Protein AF-A0A496VUJ6-F1 (afdb_monomer)

Secondary structure (DSSP, 8-state):
------B----SSEEEEEEEEEE--TT-TTEEEEEEEEEEEETTTTEEEEEEEEEEEE-SS---HHHHHSHIIIIIIHHHHHHHHHHHHHHHHHHTTSPPP-PPP--HHHHHHHHTT-

Mean predicted aligned error: 7.29 Å

Structure 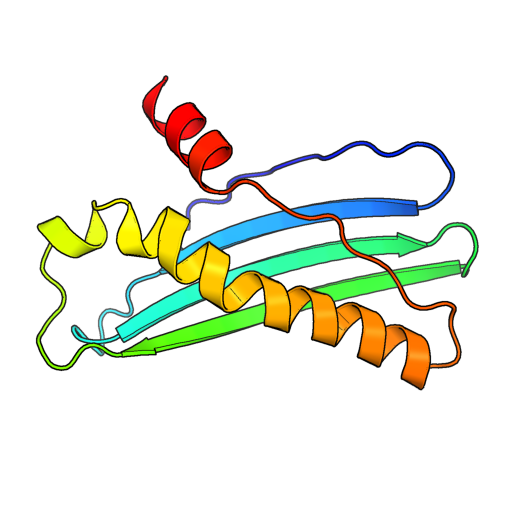(mmCIF, N/CA/C/O backbone):
data_AF-A0A496VUJ6-F1
#
_entry.id   AF-A0A496VUJ6-F1
#
loop_
_atom_site.group_PDB
_atom_site.id
_atom_site.type_symbol
_atom_site.label_atom_id
_atom_site.label_alt_id
_atom_site.label_comp_id
_atom_site.label_asym_id
_atom_site.label_entity_id
_atom_site.label_seq_id
_atom_site.pdbx_PDB_ins_code
_atom_site.Cartn_x
_atom_site.Cartn_y
_atom_site.Cartn_z
_atom_site.occupancy
_atom_site.B_iso_or_equiv
_atom_site.auth_seq_id
_atom_site.auth_comp_id
_atom_site.auth_asym_id
_atom_site.auth_atom_id
_atom_site.pdbx_PDB_model_num
ATOM 1 N N . MET A 1 1 ? -10.231 13.568 0.733 1.00 33.22 1 MET A N 1
ATOM 2 C CA . MET A 1 1 ? -9.170 12.856 -0.009 1.00 33.22 1 MET A CA 1
ATOM 3 C C . MET A 1 1 ? -7.856 13.514 0.375 1.00 33.22 1 MET A C 1
ATOM 5 O O . MET A 1 1 ? -7.569 14.583 -0.139 1.00 33.22 1 MET A O 1
ATOM 9 N N . ASN A 1 2 ? -7.136 12.965 1.357 1.00 26.06 2 ASN A N 1
ATOM 10 C CA . ASN A 1 2 ? -5.845 13.519 1.773 1.00 26.06 2 ASN A CA 1
ATOM 11 C C . ASN A 1 2 ? -4.760 12.842 0.939 1.00 26.06 2 ASN A C 1
ATOM 13 O O . ASN A 1 2 ? -4.574 11.633 1.031 1.00 26.06 2 ASN A O 1
ATOM 17 N N . ILE A 1 3 ? -4.098 13.617 0.086 1.00 33.53 3 ILE A N 1
ATOM 18 C CA . ILE A 1 3 ? -2.978 13.152 -0.728 1.00 33.53 3 ILE A CA 1
ATOM 19 C C . ILE A 1 3 ? -1.712 13.529 0.036 1.00 33.53 3 ILE A C 1
ATOM 21 O O . ILE A 1 3 ? -1.470 14.707 0.287 1.00 33.53 3 ILE A O 1
ATOM 25 N N . ILE A 1 4 ? -0.939 12.531 0.455 1.00 34.59 4 ILE A N 1
ATOM 26 C CA . ILE A 1 4 ? 0.380 12.736 1.055 1.00 34.59 4 ILE A CA 1
ATOM 27 C C . ILE A 1 4 ? 1.395 12.371 -0.018 1.00 34.59 4 ILE A C 1
ATOM 29 O O . ILE A 1 4 ? 1.495 11.207 -0.403 1.00 34.59 4 ILE A O 1
ATOM 33 N N . ASN A 1 5 ? 2.101 13.382 -0.518 1.00 28.61 5 ASN A N 1
ATOM 34 C CA . ASN A 1 5 ? 3.161 13.218 -1.504 1.00 28.61 5 ASN A CA 1
ATOM 35 C C . ASN A 1 5 ? 4.450 12.827 -0.776 1.00 28.61 5 ASN A C 1
ATOM 37 O O . ASN A 1 5 ? 4.909 13.562 0.098 1.00 28.61 5 ASN A O 1
ATOM 41 N N . LEU A 1 6 ? 5.019 11.673 -1.123 1.00 31.12 6 LEU A N 1
ATOM 42 C CA . LEU A 1 6 ? 6.333 11.248 -0.654 1.00 31.12 6 LEU A CA 1
ATOM 43 C C . LEU A 1 6 ? 7.253 11.103 -1.874 1.00 31.12 6 LEU A C 1
ATOM 45 O O . LEU A 1 6 ? 7.027 10.247 -2.727 1.00 31.12 6 LEU A O 1
ATOM 49 N N . THR A 1 7 ? 8.284 11.942 -1.949 1.00 32.78 7 THR A N 1
ATOM 50 C CA . THR A 1 7 ? 9.333 11.871 -2.976 1.00 32.78 7 THR A CA 1
ATOM 51 C C . THR A 1 7 ? 10.537 11.146 -2.382 1.00 32.78 7 THR A C 1
A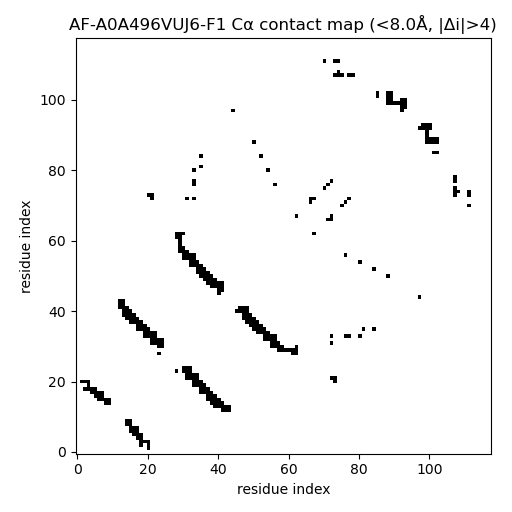TOM 53 O O . THR A 1 7 ? 11.057 11.558 -1.345 1.00 32.78 7 THR A O 1
ATOM 56 N N . LEU A 1 8 ? 10.967 10.048 -3.005 1.00 35.22 8 LEU A N 1
ATOM 57 C CA . LEU A 1 8 ? 12.167 9.304 -2.622 1.00 35.22 8 LEU A CA 1
ATOM 58 C C . LEU A 1 8 ? 13.155 9.369 -3.787 1.00 35.22 8 LEU A C 1
ATOM 60 O O . LEU A 1 8 ? 12.924 8.765 -4.828 1.00 35.22 8 LEU A O 1
ATOM 64 N N . GLU A 1 9 ? 14.254 10.100 -3.615 1.00 30.02 9 GLU A N 1
ATOM 65 C CA . GLU A 1 9 ? 15.277 10.217 -4.654 1.00 30.02 9 GLU A CA 1
ATOM 66 C C . GLU A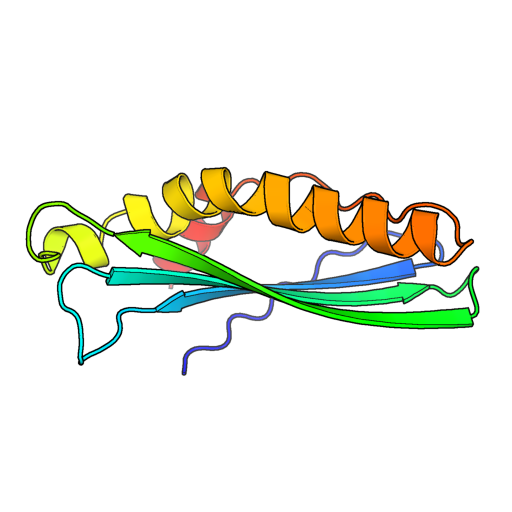 1 9 ? 16.204 8.996 -4.670 1.00 30.02 9 GLU A C 1
ATOM 68 O O . GLU A 1 9 ? 16.787 8.610 -3.651 1.00 30.02 9 GLU A O 1
ATOM 73 N N . LYS A 1 10 ? 16.399 8.424 -5.861 1.00 36.12 10 LYS A N 1
ATOM 74 C CA . LYS A 1 10 ? 17.507 7.515 -6.155 1.00 36.12 10 LYS A CA 1
ATOM 75 C C . LYS A 1 10 ? 18.143 7.922 -7.485 1.00 36.12 10 LYS A C 1
ATOM 77 O O . LYS A 1 10 ? 17.554 7.733 -8.538 1.00 36.12 10 LYS A O 1
ATOM 82 N N . HIS A 1 11 ? 19.381 8.412 -7.450 1.00 32.72 11 HIS A N 1
ATOM 83 C CA . HIS A 1 11 ? 20.221 8.508 -8.650 1.00 32.72 11 HIS A CA 1
ATOM 84 C C . HIS A 1 11 ? 20.868 7.129 -8.923 1.00 32.72 11 HIS A C 1
ATOM 86 O O . HIS A 1 11 ? 21.322 6.478 -7.984 1.00 32.72 11 HIS A O 1
ATOM 92 N N . ALA A 1 12 ? 20.945 6.585 -10.142 1.00 38.19 12 ALA A N 1
ATOM 93 C CA . ALA A 1 12 ? 20.773 7.165 -11.469 1.00 38.19 12 ALA A CA 1
ATOM 94 C C . ALA A 1 12 ? 19.868 6.295 -12.370 1.00 38.19 12 ALA A C 1
ATOM 96 O O . ALA A 1 12 ? 20.017 5.074 -12.413 1.00 38.19 12 ALA A O 1
ATOM 97 N N . ASN A 1 13 ? 19.015 6.994 -13.126 1.00 49.81 13 ASN A N 1
ATOM 98 C CA . ASN A 1 13 ? 18.208 6.607 -14.289 1.00 49.81 13 ASN A CA 1
ATOM 99 C C . ASN A 1 13 ? 16.772 6.081 -14.158 1.00 49.81 13 ASN A C 1
ATOM 101 O O . ASN A 1 13 ? 16.140 6.011 -15.202 1.00 49.81 13 ASN A O 1
ATOM 105 N N . ASP A 1 14 ? 16.173 5.884 -12.985 1.00 58.16 14 ASP A N 1
ATOM 106 C CA . ASP A 1 14 ? 14.714 5.678 -12.915 1.00 58.16 14 ASP A CA 1
ATOM 107 C C . ASP A 1 14 ? 14.106 6.491 -11.753 1.00 58.16 14 ASP A C 1
ATOM 109 O O . ASP A 1 14 ? 14.567 6.369 -10.615 1.00 58.16 14 ASP A O 1
ATOM 113 N N . ASP A 1 15 ? 13.080 7.307 -12.029 1.00 75.31 15 ASP A N 1
ATOM 114 C CA . ASP A 1 15 ? 12.367 8.091 -11.008 1.00 75.31 15 ASP A CA 1
ATOM 115 C C . ASP A 1 15 ? 11.240 7.247 -10.398 1.00 75.31 15 ASP A C 1
ATOM 117 O O . ASP A 1 15 ? 10.461 6.611 -11.116 1.00 75.31 15 ASP A O 1
ATOM 121 N N . PHE A 1 16 ? 11.148 7.235 -9.065 1.00 82.19 16 PHE A N 1
ATOM 122 C CA . PHE A 1 16 ? 10.138 6.484 -8.323 1.00 82.19 16 PHE A CA 1
ATOM 123 C C . PHE A 1 16 ? 9.364 7.386 -7.368 1.00 82.19 16 PHE A C 1
ATOM 125 O O . PHE A 1 16 ? 9.905 7.919 -6.399 1.00 82.19 16 PHE A O 1
ATOM 132 N N . GLU A 1 17 ? 8.062 7.476 -7.599 1.00 86.12 17 GLU A N 1
ATOM 133 C CA . GLU A 1 17 ? 7.128 8.144 -6.705 1.00 86.12 17 GLU A CA 1
ATOM 134 C C . GLU A 1 17 ? 6.205 7.113 -6.069 1.00 86.12 17 GLU A C 1
ATOM 136 O O . GLU A 1 17 ? 5.690 6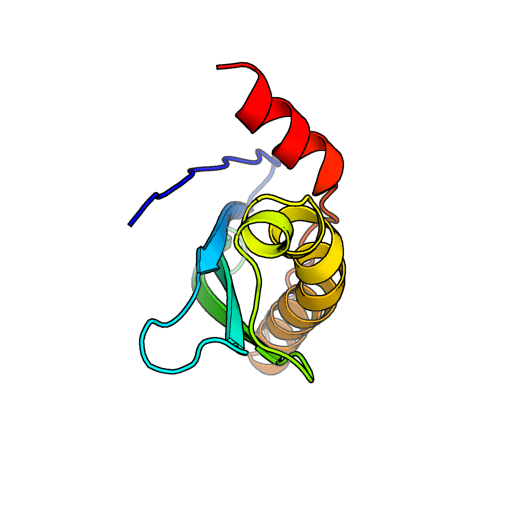.224 -6.751 1.00 86.12 17 GLU A O 1
ATOM 141 N N . LEU A 1 18 ? 5.966 7.248 -4.763 1.00 87.62 18 LEU A N 1
ATOM 142 C CA . LEU A 1 18 ? 5.022 6.413 -4.032 1.00 87.62 18 LEU A CA 1
ATOM 143 C C . LEU A 1 18 ? 4.157 7.261 -3.108 1.00 87.62 18 LEU A C 1
ATOM 145 O O . LEU A 1 18 ? 4.650 7.928 -2.203 1.00 87.62 18 LEU A O 1
ATOM 149 N N . ALA A 1 19 ? 2.849 7.124 -3.262 1.00 88.62 19 ALA A N 1
ATOM 150 C CA . ALA A 1 19 ? 1.870 7.565 -2.288 1.00 88.62 19 ALA A CA 1
ATOM 151 C C . ALA A 1 19 ? 1.175 6.353 -1.663 1.00 88.62 19 ALA A C 1
ATOM 153 O O . ALA A 1 19 ? 0.991 5.313 -2.302 1.00 88.62 19 ALA A O 1
ATOM 154 N N . PHE A 1 20 ? 0.748 6.495 -0.411 1.00 89.81 20 PHE A N 1
ATOM 155 C CA . PHE A 1 20 ? -0.122 5.514 0.222 1.00 89.81 20 PHE A CA 1
ATOM 156 C C . PHE A 1 20 ? -1.200 6.187 1.062 1.00 89.81 20 PHE A C 1
ATOM 158 O O . PHE A 1 20 ? -0.994 7.269 1.616 1.00 89.81 20 PHE A O 1
ATOM 165 N N . ASN A 1 21 ? -2.350 5.530 1.163 1.00 91.88 21 ASN A N 1
ATOM 166 C CA . ASN A 1 21 ? -3.490 6.021 1.916 1.00 91.88 21 ASN A CA 1
ATOM 167 C C . ASN A 1 21 ? -4.211 4.884 2.647 1.00 91.88 21 ASN A C 1
ATOM 169 O O . ASN A 1 21 ? -4.283 3.763 2.149 1.00 91.88 21 ASN A O 1
ATOM 173 N N . VAL A 1 22 ? -4.794 5.218 3.798 1.00 94.62 22 VAL A N 1
ATOM 174 C CA . VAL A 1 22 ? -5.753 4.376 4.519 1.00 94.62 22 VAL A CA 1
ATOM 175 C C . VAL A 1 22 ? -7.145 4.958 4.297 1.00 94.62 22 VAL A C 1
ATOM 177 O O . VAL A 1 22 ? -7.340 6.167 4.422 1.00 94.62 22 VAL A O 1
ATOM 180 N N . SER A 1 23 ? -8.123 4.125 3.960 1.00 95.19 23 SER A N 1
ATOM 181 C CA . SER A 1 23 ? -9.518 4.552 3.825 1.00 95.19 23 SER A CA 1
ATOM 182 C C . SER A 1 23 ? -10.473 3.607 4.540 1.00 95.19 23 SER A C 1
ATOM 184 O O . SER A 1 23 ? -10.210 2.413 4.659 1.00 95.19 23 SER A O 1
ATOM 186 N N . PHE A 1 24 ? -11.584 4.168 5.010 1.00 95.75 24 PHE A N 1
ATOM 187 C CA . PHE A 1 24 ? -12.636 3.471 5.743 1.00 95.75 24 PHE A CA 1
ATOM 188 C C . PHE A 1 24 ? -13.952 3.676 4.978 1.00 95.75 24 PHE A C 1
ATOM 190 O O . PHE A 1 24 ? -14.495 4.785 5.010 1.00 95.75 24 PHE A O 1
ATOM 197 N N . PRO A 1 25 ? -14.424 2.676 4.214 1.00 94.38 25 PRO A N 1
ATOM 198 C CA . PRO A 1 25 ? -15.677 2.769 3.470 1.00 94.38 25 PRO A CA 1
ATOM 199 C C . PRO A 1 25 ? -16.874 3.014 4.398 1.00 94.38 25 PRO A C 1
ATOM 201 O O . PRO A 1 25 ? -17.019 2.345 5.414 1.00 94.38 25 PRO A O 1
ATOM 204 N N . GLN A 1 26 ? -17.762 3.946 4.041 1.00 91.25 26 GLN A N 1
ATOM 205 C CA . GLN A 1 26 ? -18.946 4.249 4.864 1.00 91.25 26 GLN A CA 1
ATOM 206 C C . GLN A 1 26 ? -19.985 3.120 4.861 1.00 91.25 26 GLN A C 1
ATOM 208 O O . GLN A 1 26 ? -20.754 2.989 5.806 1.00 91.25 26 GLN A O 1
ATOM 213 N N . GLU A 1 27 ? -20.003 2.307 3.806 1.00 94.00 27 GLU A N 1
ATOM 214 C CA . GLU A 1 27 ? -20.973 1.223 3.618 1.00 94.00 27 GLU A CA 1
ATOM 215 C C . GLU A 1 27 ? -20.613 -0.054 4.397 1.00 94.00 27 GLU A C 1
ATOM 217 O O . GLU A 1 27 ? -21.444 -0.952 4.513 1.00 94.00 27 GLU A O 1
ATOM 222 N N . ASN A 1 28 ? -19.387 -0.158 4.925 1.00 94.69 28 ASN A N 1
ATOM 223 C CA . ASN A 1 28 ? -18.924 -1.328 5.665 1.00 94.69 28 ASN A CA 1
ATOM 224 C C . ASN A 1 28 ? -18.002 -0.905 6.814 1.00 94.69 28 ASN A C 1
ATOM 226 O O . ASN A 1 28 ? -16.822 -0.620 6.616 1.00 94.69 28 ASN A O 1
ATOM 230 N N . ASP A 1 29 ? -18.551 -0.913 8.026 1.00 96.50 29 ASP A N 1
ATOM 231 C CA . ASP A 1 29 ? -17.863 -0.506 9.250 1.00 96.50 29 ASP A CA 1
ATOM 232 C C . ASP A 1 29 ? -16.797 -1.500 9.728 1.00 96.50 29 ASP A C 1
ATOM 234 O O . ASP A 1 29 ? -16.042 -1.165 10.635 1.00 96.50 29 ASP A O 1
ATOM 238 N N . ARG A 1 30 ? -16.692 -2.687 9.119 1.00 97.50 30 ARG A N 1
ATOM 239 C CA . ARG A 1 30 ? -15.663 -3.701 9.407 1.00 97.50 30 ARG A CA 1
ATOM 240 C C . ARG A 1 30 ? -14.502 -3.682 8.419 1.00 97.50 30 ARG A C 1
ATOM 242 O O . ARG A 1 30 ? -13.525 -4.399 8.621 1.00 97.50 30 ARG A O 1
ATOM 249 N N . LEU A 1 31 ? -14.601 -2.886 7.356 1.00 97.56 31 LEU A N 1
ATOM 250 C CA . LEU A 1 31 ? -13.634 -2.848 6.267 1.00 97.56 31 LEU A CA 1
ATOM 251 C C . LEU A 1 31 ? -12.744 -1.610 6.366 1.00 97.56 31 LEU A C 1
ATOM 253 O O . LEU A 1 31 ? -13.208 -0.490 6.576 1.00 97.56 31 LEU A O 1
ATOM 257 N N . PHE A 1 32 ? -11.454 -1.796 6.124 1.00 97.31 32 PHE A N 1
ATOM 258 C CA . PHE A 1 32 ? -10.558 -0.705 5.774 1.00 97.31 32 PHE A CA 1
ATOM 259 C C . PHE A 1 32 ? -9.652 -1.115 4.617 1.00 97.31 32 PHE A C 1
ATOM 261 O O . PHE A 1 32 ? -9.405 -2.297 4.374 1.00 97.31 32 PHE A O 1
ATOM 268 N N . ILE A 1 33 ? -9.197 -0.122 3.860 1.00 97.69 33 ILE A N 1
ATOM 269 C CA . ILE A 1 33 ? -8.459 -0.332 2.617 1.00 97.69 33 ILE A CA 1
ATOM 270 C C . ILE A 1 33 ? -7.148 0.436 2.687 1.00 97.69 33 ILE A C 1
ATOM 272 O O . ILE A 1 33 ? -7.139 1.640 2.960 1.00 97.69 33 ILE A O 1
ATOM 276 N N . ILE A 1 34 ? -6.054 -0.263 2.394 1.00 96.62 34 ILE A N 1
ATOM 277 C CA . ILE A 1 34 ? -4.742 0.335 2.159 1.00 96.62 34 ILE A CA 1
ATOM 278 C C . ILE A 1 34 ? -4.542 0.450 0.655 1.00 96.62 34 ILE A C 1
ATOM 280 O O . ILE A 1 34 ? -4.565 -0.558 -0.050 1.00 96.62 34 ILE A O 1
ATOM 284 N N . THR A 1 35 ? -4.330 1.665 0.163 1.00 96.50 35 THR A N 1
ATOM 285 C CA . THR A 1 35 ? -4.072 1.923 -1.256 1.00 96.50 35 THR A CA 1
ATOM 286 C C . THR A 1 35 ? -2.650 2.426 -1.434 1.00 96.50 35 THR A C 1
ATOM 288 O O . THR A 1 35 ? -2.296 3.449 -0.852 1.00 96.50 35 THR A O 1
ATOM 291 N N . PHE A 1 36 ? -1.862 1.752 -2.268 1.00 94.50 36 PHE A N 1
ATOM 292 C CA . PHE A 1 36 ? -0.579 2.243 -2.768 1.00 94.50 36 PHE A CA 1
ATOM 293 C C . PHE A 1 36 ? -0.753 2.769 -4.188 1.00 94.50 36 PHE A C 1
ATOM 295 O O . PHE A 1 36 ? -1.417 2.135 -5.007 1.00 94.50 36 PHE A O 1
ATOM 302 N N . LYS A 1 37 ? -0.137 3.909 -4.487 1.00 92.50 37 LYS A N 1
ATOM 303 C CA . LYS A 1 37 ? -0.039 4.461 -5.837 1.00 92.50 37 LYS A CA 1
ATOM 304 C C . LYS A 1 37 ? 1.421 4.710 -6.136 1.00 92.50 37 LYS A C 1
ATOM 306 O O . LYS A 1 37 ? 2.051 5.461 -5.397 1.00 92.50 37 LYS A O 1
ATOM 311 N N . ALA A 1 38 ? 1.944 4.096 -7.186 1.00 90.06 38 ALA A N 1
ATOM 312 C CA . ALA A 1 38 ? 3.292 4.377 -7.644 1.00 90.06 38 ALA A CA 1
ATOM 313 C C . ALA A 1 38 ? 3.334 4.773 -9.106 1.00 90.06 38 ALA A C 1
ATOM 315 O O . ALA A 1 38 ? 2.591 4.234 -9.927 1.00 90.06 38 ALA A O 1
ATOM 316 N N . THR A 1 39 ? 4.282 5.652 -9.398 1.00 89.06 39 THR A N 1
ATOM 317 C CA . THR A 1 39 ? 4.741 5.944 -10.748 1.00 89.06 39 THR A CA 1
ATOM 318 C C . THR A 1 39 ? 6.227 5.626 -10.798 1.00 89.06 39 THR A C 1
ATOM 320 O O . THR A 1 39 ? 6.998 6.129 -9.984 1.00 89.06 39 THR A O 1
ATOM 323 N N . VAL A 1 40 ? 6.617 4.763 -11.731 1.00 84.19 40 VAL A N 1
ATOM 324 C CA . VAL A 1 40 ? 8.017 4.474 -12.046 1.00 84.19 40 VAL A CA 1
ATOM 325 C C . VAL A 1 40 ? 8.273 4.970 -13.459 1.00 84.19 40 VAL A C 1
ATOM 327 O O . VAL A 1 40 ? 7.623 4.504 -14.397 1.00 84.19 40 VAL A O 1
ATOM 330 N N . MET A 1 41 ? 9.200 5.905 -13.623 1.00 79.75 41 MET A N 1
ATOM 331 C CA . MET A 1 41 ? 9.686 6.313 -14.938 1.00 79.75 41 MET A CA 1
ATOM 332 C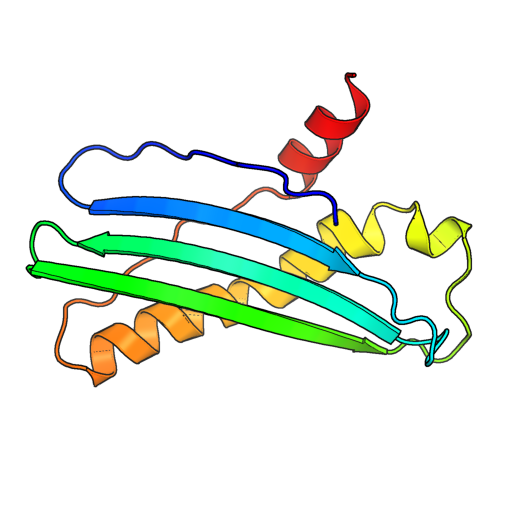 C . MET A 1 41 ? 11.004 5.606 -15.192 1.00 79.75 41 MET A C 1
ATOM 334 O O . MET A 1 41 ? 11.989 5.899 -14.518 1.00 79.75 41 MET A O 1
ATOM 338 N N . SER A 1 42 ? 11.020 4.667 -16.139 1.00 73.69 42 SER A N 1
ATOM 339 C CA . SER A 1 42 ? 12.252 3.978 -16.495 1.00 73.69 42 SER A CA 1
ATOM 340 C C . SER A 1 42 ? 12.961 4.701 -17.633 1.00 73.69 42 SER A C 1
ATOM 342 O O . SER A 1 42 ? 12.519 4.626 -18.785 1.00 73.69 42 SER A O 1
ATOM 344 N N . SER A 1 43 ? 14.075 5.381 -17.341 1.00 68.81 43 SER A N 1
ATOM 345 C CA . SER A 1 43 ? 14.841 6.069 -18.396 1.00 68.81 43 SER A CA 1
ATOM 346 C C . SER A 1 43 ? 15.629 5.076 -19.246 1.00 68.81 43 SER A C 1
ATOM 348 O O . SER A 1 43 ? 15.908 5.345 -20.411 1.00 68.81 43 SER A O 1
ATOM 350 N N . SER A 1 44 ? 15.978 3.920 -18.675 1.00 65.75 44 SER A N 1
ATOM 351 C CA . SER A 1 44 ? 16.665 2.837 -19.385 1.00 65.75 44 SER A CA 1
ATOM 352 C C . SER A 1 44 ? 15.715 2.017 -20.267 1.00 65.75 44 SER A C 1
ATOM 354 O O . SER A 1 44 ? 16.074 1.651 -21.385 1.00 65.75 44 SER A O 1
ATOM 356 N N . GLY A 1 45 ? 14.493 1.764 -19.790 1.00 64.56 45 GLY A N 1
ATOM 357 C CA . GLY A 1 45 ? 13.478 0.986 -20.499 1.00 64.56 45 GLY A CA 1
ATOM 358 C C . GLY A 1 45 ? 12.590 1.795 -21.445 1.00 64.56 45 GLY A C 1
ATOM 359 O O . GLY A 1 45 ? 11.873 1.201 -22.250 1.00 64.56 45 GLY A O 1
ATOM 360 N N . GLY A 1 46 ? 12.611 3.129 -21.358 1.00 79.88 46 GLY A N 1
ATOM 361 C CA . GLY A 1 46 ? 11.792 4.009 -22.195 1.00 79.88 46 GLY A CA 1
ATOM 362 C C . GLY A 1 46 ? 10.288 3.876 -21.936 1.00 79.88 46 GLY A C 1
ATOM 363 O O . GLY A 1 46 ? 9.493 4.038 -22.861 1.00 79.88 46 GLY A O 1
ATOM 364 N N . TYR A 1 47 ? 9.891 3.552 -20.702 1.00 80.88 47 TYR A N 1
ATOM 365 C CA . TYR A 1 47 ? 8.490 3.370 -20.322 1.00 80.88 47 TYR A CA 1
ATOM 366 C C . TYR A 1 47 ? 8.160 4.050 -18.994 1.00 80.88 47 TYR A C 1
ATOM 368 O O . TYR A 1 47 ? 9.021 4.251 -18.139 1.00 80.88 47 TYR A O 1
ATOM 376 N N . THR A 1 48 ? 6.872 4.330 -18.807 1.00 86.38 48 THR A N 1
ATOM 377 C CA . THR A 1 48 ? 6.308 4.762 -17.527 1.00 86.38 48 THR A CA 1
ATOM 378 C C . THR A 1 48 ? 5.321 3.712 -17.048 1.00 86.38 48 THR A C 1
ATOM 380 O O . THR A 1 48 ? 4.417 3.319 -17.786 1.00 86.38 48 THR A O 1
ATOM 383 N N . LEU A 1 49 ? 5.486 3.265 -15.808 1.00 86.94 49 LEU A N 1
ATOM 384 C CA . LEU A 1 49 ? 4.582 2.340 -15.142 1.00 86.94 49 LEU A CA 1
ATOM 385 C C . LEU A 1 49 ? 3.832 3.079 -14.032 1.00 86.94 49 LEU A C 1
ATOM 387 O O . LEU A 1 49 ? 4.442 3.516 -13.059 1.00 86.94 49 LEU A O 1
ATOM 391 N N . SER A 1 50 ? 2.509 3.169 -14.155 1.00 91.25 50 SER A N 1
ATOM 392 C CA . SER A 1 50 ? 1.626 3.681 -13.104 1.00 91.25 50 SER A CA 1
ATOM 393 C C . SER A 1 50 ? 0.787 2.542 -12.535 1.00 91.25 50 SER A C 1
ATOM 395 O O . SER A 1 50 ? 0.096 1.846 -13.278 1.00 91.25 50 SER A O 1
ATOM 397 N N . VAL A 1 51 ? 0.847 2.343 -11.219 1.00 90.69 51 VAL A N 1
ATOM 398 C CA . VAL A 1 51 ? 0.158 1.248 -10.522 1.00 90.69 51 VAL A CA 1
ATOM 399 C C . VAL A 1 51 ? -0.632 1.798 -9.348 1.00 90.69 51 VAL A C 1
ATOM 401 O O . VAL A 1 51 ? -0.086 2.507 -8.506 1.00 90.69 51 VAL A O 1
ATOM 404 N N . GLU A 1 52 ? -1.901 1.405 -9.260 1.00 94.81 52 GLU A N 1
ATOM 405 C CA . GLU A 1 52 ? -2.735 1.563 -8.072 1.00 94.81 52 GLU A CA 1
ATOM 406 C C . GLU A 1 52 ? -3.070 0.176 -7.517 1.00 94.81 52 GLU A C 1
ATOM 408 O O . GLU A 1 52 ? -3.603 -0.677 -8.224 1.00 94.81 52 GLU A O 1
ATOM 413 N N . PHE A 1 53 ? -2.722 -0.061 -6.255 1.00 95.38 53 PHE A N 1
ATOM 414 C CA . PHE A 1 53 ? -2.885 -1.348 -5.588 1.00 95.38 53 PHE A CA 1
ATOM 415 C C . PHE A 1 53 ? -3.684 -1.170 -4.305 1.00 95.38 53 PHE A C 1
ATOM 417 O O . PHE A 1 53 ? -3.246 -0.465 -3.398 1.00 95.38 53 PHE A O 1
ATOM 424 N N . ALA A 1 54 ? -4.842 -1.822 -4.227 1.00 96.94 54 ALA A N 1
ATOM 425 C CA . ALA A 1 54 ? -5.725 -1.777 -3.070 1.00 96.94 54 ALA A CA 1
ATOM 426 C C . ALA A 1 54 ? -5.689 -3.110 -2.313 1.00 96.94 54 ALA A C 1
ATOM 428 O O . ALA A 1 54 ? -5.908 -4.173 -2.890 1.00 96.94 54 ALA A O 1
ATOM 429 N N . SER A 1 55 ? -5.425 -3.046 -1.011 1.00 97.25 55 SER A N 1
ATOM 430 C CA . SER A 1 55 ? -5.496 -4.174 -0.082 1.00 97.25 55 SER A CA 1
ATOM 431 C C . SER A 1 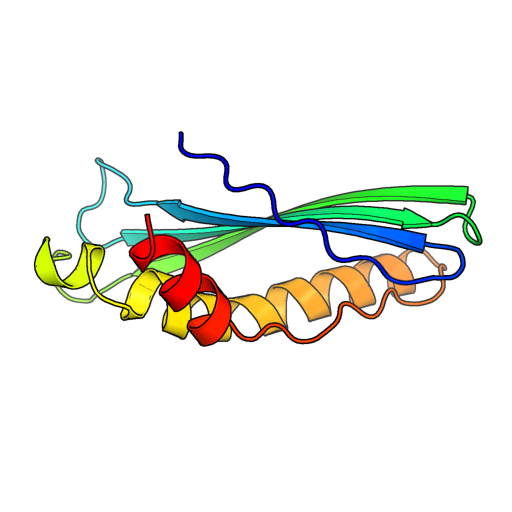55 ? -6.662 -3.985 0.869 1.00 97.25 55 SER A C 1
ATOM 433 O O . SER A 1 55 ? -6.745 -2.965 1.552 1.00 97.25 55 SER A O 1
ATOM 435 N N . PHE A 1 56 ? -7.542 -4.976 0.910 1.00 97.69 56 PHE A N 1
ATOM 436 C CA . PHE A 1 56 ? -8.759 -4.971 1.710 1.00 97.69 56 PHE A CA 1
ATOM 437 C C . PHE A 1 56 ? -8.515 -5.752 2.998 1.00 97.69 56 PHE A C 1
ATOM 439 O O . PHE A 1 56 ? -8.058 -6.893 2.955 1.00 97.69 56 PHE A O 1
ATOM 446 N N . PHE A 1 57 ? -8.820 -5.131 4.132 1.00 97.75 57 PHE A N 1
ATOM 447 C CA . PHE A 1 57 ? -8.706 -5.734 5.452 1.00 97.75 57 PHE A CA 1
ATOM 448 C C . PHE A 1 57 ? -10.065 -5.696 6.139 1.00 97.75 57 PHE A C 1
ATOM 450 O O . PHE A 1 57 ? -10.656 -4.629 6.295 1.00 97.75 57 PHE A O 1
ATOM 457 N N . GLU A 1 58 ? -10.541 -6.857 6.568 1.00 97.50 58 GLU A N 1
ATOM 458 C CA . GLU A 1 58 ? -11.819 -7.000 7.257 1.00 97.50 58 GLU A CA 1
ATOM 459 C C . GLU A 1 58 ? -11.584 -7.457 8.698 1.00 97.50 58 GLU A C 1
ATOM 461 O O . GLU A 1 58 ? -10.819 -8.390 8.948 1.00 97.50 58 GLU A O 1
ATOM 466 N N . ALA A 1 59 ? -12.234 -6.787 9.646 1.00 95.44 59 ALA A N 1
ATOM 467 C CA . ALA A 1 59 ? -12.253 -7.179 11.046 1.00 95.44 59 ALA A CA 1
ATOM 468 C C . ALA A 1 59 ? -13.498 -8.018 11.372 1.00 95.44 59 ALA A C 1
ATOM 470 O O . ALA A 1 59 ? -14.552 -7.904 10.742 1.00 95.44 59 ALA A O 1
ATOM 471 N N . GLU A 1 60 ? -13.404 -8.843 12.412 1.00 96.00 60 GLU A N 1
ATOM 472 C CA . GLU A 1 60 ? -14.553 -9.610 12.910 1.00 96.00 60 GLU A CA 1
ATOM 473 C C . GLU A 1 60 ? -15.628 -8.705 13.536 1.00 96.00 60 GLU A C 1
ATOM 475 O O . GLU A 1 60 ? -16.814 -9.022 13.488 1.00 96.00 60 GLU A O 1
ATOM 480 N N . GLN A 1 61 ? -15.222 -7.559 14.088 1.00 95.88 61 GLN A N 1
ATOM 481 C CA . GLN A 1 61 ? -16.091 -6.578 14.742 1.00 95.88 61 GLN A CA 1
ATOM 482 C C . GLN A 1 61 ? -15.993 -5.209 14.050 1.00 95.88 61 GLN A C 1
ATOM 484 O O . GLN A 1 61 ? -14.979 -4.939 13.398 1.00 95.88 61 GLN A O 1
ATOM 489 N N . PRO A 1 62 ? -17.011 -4.335 14.191 1.00 97.44 62 PRO A N 1
ATOM 490 C CA . PRO A 1 62 ? -16.956 -2.957 13.702 1.00 97.44 62 PRO A CA 1
ATOM 491 C C . PRO A 1 62 ? -15.693 -2.216 14.148 1.00 97.44 62 PRO A C 1
ATOM 493 O O . PRO A 1 62 ? -15.280 -2.290 15.308 1.00 97.44 62 PRO A O 1
ATOM 496 N N . LEU A 1 63 ? -15.086 -1.476 13.223 1.00 96.75 63 LEU A N 1
ATOM 497 C CA . LEU A 1 63 ? -13.878 -0.698 13.457 1.00 96.75 63 LEU A CA 1
ATOM 498 C C . LEU A 1 63 ? -14.202 0.516 14.331 1.00 96.75 63 LEU A C 1
ATOM 500 O O . LEU A 1 63 ? -14.904 1.444 13.916 1.00 96.75 63 LEU A O 1
ATOM 504 N N . THR A 1 64 ? -13.643 0.531 15.537 1.00 96.81 64 THR A N 1
ATOM 505 C CA . THR A 1 64 ? -13.773 1.653 16.471 1.00 96.81 64 THR A CA 1
ATOM 506 C C . THR A 1 64 ? -12.983 2.867 15.990 1.00 96.81 64 THR A C 1
ATOM 508 O O . THR A 1 64 ? -12.009 2.745 15.245 1.00 96.81 64 THR A O 1
ATOM 511 N N . ASP A 1 65 ? -13.354 4.063 16.448 1.00 95.00 65 ASP A N 1
ATOM 512 C CA . ASP A 1 65 ? -12.569 5.265 16.143 1.00 95.00 65 ASP A CA 1
ATOM 513 C C . ASP A 1 65 ? -11.163 5.199 16.753 1.00 95.00 65 ASP A C 1
ATOM 515 O O . ASP A 1 65 ? -10.212 5.709 16.167 1.00 95.00 65 ASP A O 1
ATOM 519 N N . GLU A 1 66 ? -10.998 4.498 17.877 1.00 95.50 66 GLU A N 1
ATOM 520 C CA . GLU A 1 66 ? -9.681 4.189 18.438 1.00 95.50 66 GLU A CA 1
ATOM 521 C C . GLU A 1 66 ? -8.832 3.374 17.455 1.00 95.50 66 GLU A C 1
ATOM 523 O O . GLU A 1 66 ? -7.690 3.737 17.184 1.00 95.50 66 GLU A O 1
ATOM 528 N N . PHE A 1 67 ? -9.396 2.324 16.846 1.00 95.50 67 PHE A N 1
ATOM 529 C CA . PHE A 1 67 ? -8.692 1.531 15.840 1.00 95.50 67 PHE A CA 1
ATOM 530 C C . PHE A 1 67 ? -8.313 2.374 14.620 1.00 95.50 67 PHE A C 1
ATOM 532 O O . PHE A 1 67 ? -7.163 2.323 14.176 1.00 95.50 67 PHE A O 1
ATOM 539 N N . LYS A 1 68 ? -9.253 3.177 14.100 1.00 93.81 68 LYS A N 1
ATOM 540 C CA . LYS A 1 68 ? -9.032 4.034 12.922 1.00 93.81 68 LYS A CA 1
ATOM 541 C C . LYS A 1 68 ? -7.896 5.039 13.135 1.00 93.81 68 LYS A C 1
ATOM 543 O O . LYS A 1 68 ? -7.173 5.328 12.187 1.00 93.81 68 LYS A O 1
ATOM 548 N N . ASN A 1 69 ? -7.744 5.541 14.363 1.00 91.69 69 ASN A N 1
ATOM 549 C CA . ASN A 1 69 ? -6.700 6.495 14.754 1.00 91.69 69 ASN A CA 1
ATOM 550 C C . ASN A 1 69 ? -5.425 5.828 15.303 1.00 91.69 69 ASN A C 1
ATOM 552 O O . ASN A 1 69 ? -4.454 6.515 15.616 1.00 91.69 69 ASN A O 1
ATOM 556 N N . SER A 1 70 ? -5.415 4.502 15.444 1.00 93.75 70 SER A N 1
ATOM 557 C CA . SER A 1 70 ? -4.242 3.757 15.897 1.00 93.75 70 SER A CA 1
ATOM 558 C C . SER A 1 70 ? -3.181 3.637 14.798 1.00 93.75 70 SER A C 1
ATOM 560 O O . SER A 1 70 ? -3.431 3.880 13.619 1.00 93.75 70 SER A O 1
ATOM 562 N N . GLN A 1 71 ? -1.993 3.158 15.170 1.00 94.44 71 GLN A N 1
ATOM 563 C CA . GLN A 1 71 ? -0.936 2.834 14.206 1.00 94.44 71 GLN A CA 1
ATOM 564 C C . GLN A 1 71 ? -1.207 1.542 13.425 1.00 94.44 71 GLN A C 1
ATOM 566 O O . GLN A 1 71 ? -0.461 1.212 12.503 1.00 94.44 71 GLN A O 1
ATOM 571 N N . PHE A 1 72 ? -2.241 0.768 13.775 1.00 95.38 72 PHE A N 1
ATOM 572 C CA . PHE A 1 72 ? -2.469 -0.512 13.115 1.00 95.38 72 PH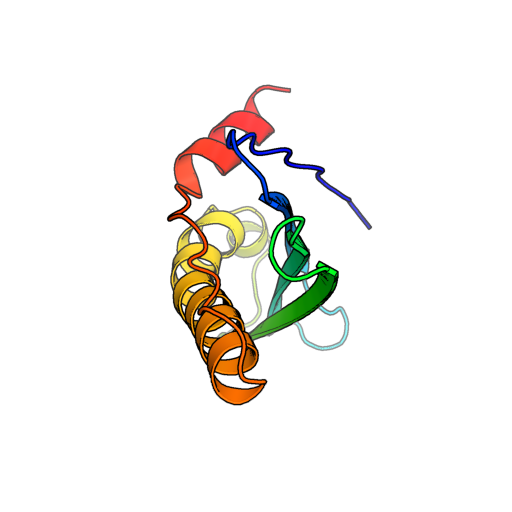E A CA 1
ATOM 573 C C . PHE A 1 72 ? -2.785 -0.334 11.620 1.00 95.38 72 PHE A C 1
ATOM 575 O O . PHE A 1 72 ? -2.081 -0.945 10.814 1.00 95.38 72 PHE A O 1
ATOM 582 N N . PRO A 1 73 ? -3.741 0.521 11.199 1.00 94.88 73 PRO A N 1
ATOM 583 C CA . PRO A 1 73 ? -4.001 0.732 9.779 1.00 94.88 73 PRO A CA 1
ATOM 584 C C . PRO A 1 73 ? -2.828 1.399 9.050 1.00 94.88 73 PRO A C 1
ATOM 586 O O . PRO A 1 73 ? -2.459 0.968 7.961 1.00 94.88 73 PRO A O 1
ATOM 589 N N . SER A 1 74 ? -2.217 2.437 9.634 1.00 92.44 74 SER A N 1
ATOM 590 C CA . SER A 1 74 ? -1.190 3.233 8.946 1.00 92.44 74 SER A CA 1
ATOM 591 C C . SER A 1 74 ? 0.171 2.538 8.866 1.00 92.44 74 SER A C 1
ATOM 593 O O . SER A 1 74 ? 0.848 2.668 7.843 1.00 92.44 74 SER A O 1
ATOM 595 N N . VAL A 1 75 ? 0.560 1.782 9.897 1.00 94.50 75 VAL A N 1
ATOM 596 C CA . VAL A 1 75 ? 1.876 1.137 10.005 1.00 94.50 75 VAL A CA 1
ATOM 597 C C . VAL A 1 75 ? 1.785 -0.363 9.755 1.00 94.50 75 VAL A C 1
ATOM 599 O O . VAL A 1 75 ? 2.382 -0.856 8.798 1.00 94.50 75 VAL A O 1
ATOM 602 N N . ASN A 1 76 ? 1.039 -1.095 10.585 1.00 96.56 76 ASN A N 1
ATOM 603 C CA . ASN A 1 76 ? 1.076 -2.561 10.573 1.00 96.56 76 ASN A CA 1
ATOM 604 C C . ASN A 1 76 ? 0.412 -3.140 9.321 1.00 96.56 76 ASN A C 1
ATOM 606 O O . ASN A 1 76 ? 1.013 -3.956 8.626 1.00 96.56 76 ASN A O 1
ATOM 610 N N . ALA A 1 77 ? -0.799 -2.690 8.992 1.00 96.69 77 ALA A N 1
ATOM 611 C CA . ALA A 1 77 ? -1.514 -3.150 7.808 1.00 96.69 77 ALA A CA 1
ATOM 612 C C . ALA A 1 77 ? -0.779 -2.752 6.518 1.00 96.69 77 ALA A C 1
ATOM 614 O O . ALA A 1 77 ? -0.636 -3.577 5.615 1.00 96.69 77 ALA A O 1
ATOM 615 N N . SER A 1 78 ? -0.213 -1.541 6.459 1.00 95.00 78 SER A N 1
ATOM 616 C CA . SER A 1 78 ? 0.663 -1.127 5.355 1.00 95.00 78 SER A CA 1
ATOM 617 C C . SER A 1 78 ? 1.889 -2.033 5.218 1.00 95.00 78 SER A C 1
ATOM 619 O O . SER A 1 78 ? 2.202 -2.469 4.113 1.00 95.00 78 SER A O 1
ATOM 621 N N . ALA A 1 79 ? 2.554 -2.384 6.323 1.00 95.12 79 ALA A N 1
ATOM 622 C CA . ALA A 1 79 ? 3.697 -3.298 6.314 1.00 95.12 79 ALA A CA 1
ATOM 623 C C . ALA A 1 79 ? 3.327 -4.726 5.871 1.00 95.12 79 ALA A C 1
ATOM 625 O O . ALA A 1 79 ? 4.159 -5.403 5.270 1.00 95.12 79 ALA A O 1
ATOM 626 N N . ILE A 1 80 ? 2.087 -5.166 6.117 1.00 97.31 80 ILE A N 1
ATOM 627 C CA . ILE A 1 80 ? 1.551 -6.449 5.631 1.00 97.31 80 ILE A CA 1
ATOM 628 C C . ILE A 1 80 ? 1.251 -6.388 4.128 1.00 97.31 80 ILE A C 1
ATOM 630 O O . ILE A 1 80 ? 1.560 -7.329 3.401 1.00 97.31 80 ILE A O 1
ATOM 634 N N . ALA A 1 81 ? 0.656 -5.293 3.651 1.00 97.06 81 ALA A N 1
ATOM 635 C CA . ALA A 1 81 ? 0.225 -5.140 2.262 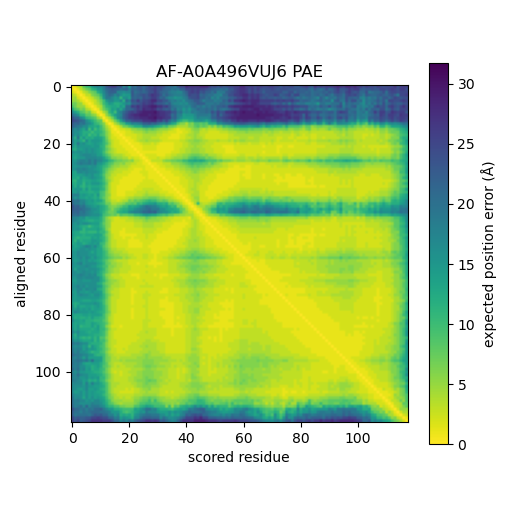1.00 97.06 81 ALA A CA 1
ATOM 636 C C . ALA A 1 81 ? 1.388 -4.842 1.295 1.00 97.06 81 ALA A C 1
ATOM 638 O O . ALA A 1 81 ? 1.405 -5.304 0.152 1.00 97.06 81 ALA A O 1
ATOM 639 N N . TYR A 1 82 ? 2.388 -4.084 1.748 1.00 95.94 82 TYR A N 1
ATOM 640 C CA . TYR A 1 82 ? 3.476 -3.581 0.911 1.00 95.94 82 TYR A CA 1
ATOM 641 C C . TYR A 1 82 ? 4.334 -4.663 0.220 1.00 95.94 82 TYR A C 1
ATOM 643 O O . TYR A 1 82 ? 4.682 -4.477 -0.949 1.00 95.94 82 TYR A O 1
ATOM 651 N N . PRO A 1 83 ? 4.662 -5.812 0.847 1.00 96.06 83 PRO A N 1
ATOM 652 C CA . PRO A 1 83 ? 5.359 -6.907 0.171 1.00 96.06 83 PRO A CA 1
ATOM 653 C C . PRO A 1 83 ? 4.641 -7.412 -1.087 1.00 96.06 83 PRO A C 1
ATOM 655 O O . PRO A 1 83 ? 5.298 -7.657 -2.097 1.00 96.06 83 PRO A O 1
ATOM 658 N N . TYR A 1 84 ? 3.307 -7.507 -1.058 1.00 96.81 84 TYR A N 1
ATOM 659 C CA . TYR A 1 84 ? 2.509 -7.948 -2.208 1.00 96.81 84 TYR A CA 1
ATOM 660 C C . TYR A 1 84 ? 2.534 -6.923 -3.338 1.00 96.81 84 TYR A C 1
ATOM 662 O O . TYR A 1 84 ? 2.727 -7.280 -4.498 1.00 96.81 84 TYR A O 1
ATOM 670 N N . PHE A 1 85 ? 2.416 -5.642 -2.990 1.00 95.31 85 PHE A N 1
ATOM 671 C CA . PHE A 1 85 ? 2.546 -4.544 -3.941 1.00 95.31 85 PHE A CA 1
ATOM 672 C C . PHE A 1 85 ? 3.909 -4.553 -4.655 1.00 95.31 85 PHE A C 1
ATOM 674 O O . PHE A 1 85 ? 3.976 -4.468 -5.882 1.00 95.31 85 PHE A O 1
ATOM 681 N N . ARG A 1 86 ? 5.004 -4.727 -3.903 1.00 93.62 86 ARG A N 1
ATOM 682 C CA . ARG A 1 86 ? 6.357 -4.817 -4.475 1.00 93.62 86 ARG A CA 1
ATOM 683 C C . ARG A 1 86 ? 6.508 -6.021 -5.398 1.00 93.62 86 ARG A C 1
ATOM 685 O O . ARG A 1 86 ? 7.021 -5.875 -6.504 1.00 93.62 86 ARG A O 1
ATOM 692 N N . ALA A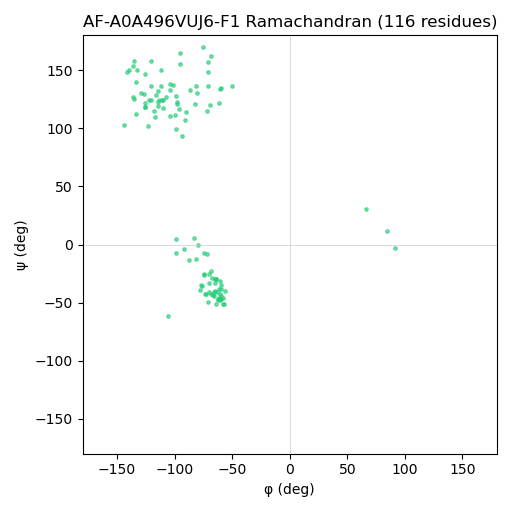 1 87 ? 6.042 -7.191 -4.958 1.00 95.06 87 ALA A N 1
ATOM 693 C CA . ALA A 1 87 ? 6.112 -8.418 -5.745 1.00 95.06 87 ALA A CA 1
ATOM 694 C C . ALA A 1 87 ? 5.322 -8.305 -7.058 1.00 95.06 87 ALA A C 1
ATOM 696 O O . ALA A 1 87 ? 5.800 -8.771 -8.094 1.00 95.06 87 ALA A O 1
ATOM 697 N N . LEU A 1 88 ? 4.156 -7.647 -7.035 1.00 94.50 88 LEU A N 1
ATOM 698 C CA . LEU A 1 88 ? 3.362 -7.374 -8.231 1.00 94.50 88 LEU A CA 1
ATOM 699 C C . LEU A 1 88 ? 4.160 -6.571 -9.261 1.00 94.50 88 LEU A C 1
ATOM 701 O O . LEU A 1 88 ? 4.229 -6.988 -10.412 1.00 94.50 88 LEU A O 1
ATOM 705 N N . ILE A 1 89 ? 4.779 -5.456 -8.862 1.00 91.81 89 ILE A N 1
ATOM 706 C CA . ILE A 1 89 ? 5.542 -4.598 -9.784 1.00 91.81 89 ILE A CA 1
ATOM 707 C C . ILE A 1 89 ? 6.708 -5.366 -10.416 1.00 91.81 89 ILE A C 1
ATOM 709 O O . ILE A 1 89 ? 6.875 -5.340 -11.638 1.00 91.81 89 ILE A O 1
ATOM 713 N N . SER A 1 90 ? 7.489 -6.089 -9.608 1.00 92.25 90 SER A N 1
ATOM 714 C CA . SER A 1 90 ? 8.620 -6.875 -10.117 1.00 92.25 90 SER A CA 1
ATOM 715 C C . SER A 1 90 ? 8.161 -7.985 -11.067 1.00 92.25 90 SER A C 1
ATOM 717 O O . SER A 1 90 ? 8.766 -8.197 -12.112 1.00 92.25 90 SER A O 1
ATOM 719 N N . THR A 1 91 ? 7.060 -8.668 -10.742 1.00 92.88 91 THR A N 1
ATOM 720 C CA . THR A 1 91 ? 6.512 -9.751 -11.576 1.00 92.88 91 THR A CA 1
ATOM 721 C C . THR A 1 91 ? 5.915 -9.217 -12.876 1.00 92.88 91 THR A C 1
ATOM 723 O O . THR A 1 91 ? 6.104 -9.812 -13.932 1.00 92.88 91 THR A O 1
ATOM 726 N N . LEU A 1 92 ? 5.210 -8.086 -12.819 1.00 90.81 92 LEU A N 1
ATOM 727 C CA . LEU A 1 92 ? 4.594 -7.452 -13.982 1.00 90.81 92 LEU A CA 1
ATOM 728 C C . LEU A 1 92 ? 5.650 -7.022 -15.003 1.00 90.81 92 LEU A C 1
ATOM 730 O O . LEU A 1 92 ? 5.519 -7.320 -16.185 1.00 90.81 92 LEU A O 1
ATOM 734 N N . THR A 1 93 ? 6.702 -6.352 -14.535 1.00 88.50 93 THR A N 1
ATOM 735 C CA . THR A 1 93 ? 7.799 -5.861 -15.385 1.00 88.50 93 THR A CA 1
ATOM 736 C C . THR A 1 93 ? 8.596 -7.010 -15.994 1.00 88.50 93 THR A C 1
ATOM 738 O O . THR A 1 93 ? 8.812 -7.013 -17.205 1.00 88.50 93 THR A O 1
ATOM 741 N N . LEU A 1 94 ? 8.902 -8.043 -15.198 1.00 90.44 94 LEU A N 1
ATOM 742 C CA . LEU A 1 94 ? 9.526 -9.275 -15.683 1.00 90.44 94 LEU A CA 1
ATOM 743 C C . LEU A 1 94 ? 8.694 -9.948 -16.784 1.00 90.44 94 LEU A C 1
ATOM 745 O O . LEU A 1 94 ? 9.210 -10.266 -17.853 1.00 90.44 94 LEU A O 1
ATOM 749 N N . ASN A 1 95 ? 7.397 -10.153 -16.539 1.00 90.75 95 ASN A N 1
ATOM 750 C CA . ASN A 1 95 ? 6.508 -10.833 -17.484 1.00 90.75 95 ASN A CA 1
ATOM 751 C C . ASN A 1 95 ? 6.251 -10.016 -18.757 1.00 90.75 95 ASN A C 1
ATOM 753 O O . ASN A 1 95 ? 5.919 -10.588 -19.792 1.00 90.75 95 ASN A O 1
ATOM 757 N N . ALA A 1 96 ? 6.418 -8.696 -18.694 1.00 87.25 96 ALA A N 1
ATOM 758 C CA . ALA A 1 96 ? 6.361 -7.811 -19.851 1.00 87.25 96 ALA A CA 1
ATOM 759 C C . ALA A 1 96 ? 7.667 -7.800 -20.675 1.00 87.25 96 ALA A C 1
ATOM 761 O O . ALA A 1 96 ? 7.730 -7.123 -21.698 1.00 87.25 96 ALA A O 1
ATOM 762 N N . GLY A 1 97 ? 8.692 -8.561 -20.267 1.00 85.12 97 GLY A N 1
ATOM 763 C CA . GLY A 1 97 ? 9.975 -8.662 -20.967 1.00 85.12 97 GLY A CA 1
ATOM 764 C C . GLY A 1 97 ? 10.977 -7.558 -20.618 1.00 85.12 97 GLY A C 1
ATOM 765 O O . GLY A 1 97 ? 11.995 -7.437 -21.298 1.00 85.12 97 GLY A O 1
ATOM 766 N N . TYR A 1 98 ? 10.706 -6.769 -19.574 1.00 85.50 98 TYR A N 1
ATOM 767 C CA . TYR A 1 98 ? 11.620 -5.753 -19.050 1.00 85.50 98 TYR A CA 1
ATOM 768 C C . TYR A 1 98 ? 12.454 -6.303 -17.887 1.00 85.50 98 TYR A C 1
ATOM 770 O O . TYR A 1 98 ? 12.131 -7.334 -17.291 1.00 85.50 98 TYR A O 1
ATOM 778 N N . GLU A 1 99 ? 13.528 -5.592 -17.531 1.00 84.94 99 GLU A N 1
ATOM 779 C CA . GLU A 1 99 ? 14.244 -5.864 -16.285 1.00 84.94 99 GLU A CA 1
ATOM 780 C C . GLU A 1 99 ? 13.295 -5.657 -15.085 1.00 84.94 99 GLU A C 1
ATOM 782 O O . GLU A 1 99 ? 12.571 -4.654 -15.051 1.00 84.94 99 GLU A O 1
ATOM 787 N N . PRO A 1 100 ? 13.253 -6.586 -14.109 1.00 87.25 100 PRO A N 1
ATOM 788 C CA . PRO A 1 100 ? 12.337 -6.475 -12.983 1.00 87.25 100 PRO A CA 1
ATOM 789 C C . PRO A 1 100 ? 12.604 -5.216 -12.161 1.00 87.25 100 PRO A C 1
ATOM 791 O O . PRO A 1 100 ? 13.682 -5.055 -11.587 1.00 87.25 100 PRO A O 1
ATOM 794 N N . ILE A 1 101 ? 11.597 -4.356 -12.016 1.00 86.88 101 ILE A N 1
ATOM 795 C CA . ILE A 1 101 ? 11.716 -3.197 -11.128 1.00 86.88 101 ILE A CA 1
ATOM 796 C C . ILE A 1 101 ? 11.753 -3.684 -9.676 1.00 86.88 101 ILE A C 1
ATOM 798 O O . ILE A 1 101 ? 10.800 -4.296 -9.180 1.00 86.88 101 ILE A O 1
ATOM 802 N N . ILE A 1 102 ? 12.842 -3.369 -8.969 1.00 86.94 102 ILE A N 1
ATOM 803 C CA . ILE A 1 102 ? 13.014 -3.670 -7.544 1.00 86.94 102 ILE A CA 1
ATOM 804 C C . ILE A 1 102 ? 12.691 -2.433 -6.710 1.00 86.94 102 ILE A C 1
ATOM 806 O O . ILE A 1 102 ? 13.517 -1.543 -6.508 1.00 86.94 102 ILE A O 1
ATOM 810 N N . ILE A 1 103 ? 11.474 -2.408 -6.175 1.00 86.19 103 ILE A N 1
ATOM 811 C CA . ILE A 1 103 ? 11.012 -1.349 -5.276 1.00 86.19 103 ILE A CA 1
ATOM 812 C C . ILE A 1 103 ? 11.724 -1.472 -3.911 1.00 86.19 103 ILE A C 1
ATOM 814 O O . ILE A 1 103 ? 11.828 -2.593 -3.396 1.00 86.19 103 ILE A O 1
ATOM 818 N N . PRO A 1 104 ? 12.198 -0.372 -3.289 1.00 86.69 104 PRO A N 1
ATOM 819 C CA . PRO A 1 104 ? 12.882 -0.411 -1.995 1.00 86.69 104 PRO A CA 1
ATOM 820 C C . PRO A 1 104 ? 11.952 -0.791 -0.835 1.00 86.69 104 PRO A C 1
ATOM 822 O O . PRO A 1 104 ? 10.725 -0.714 -0.916 1.00 86.69 104 PRO A O 1
ATOM 825 N N . THR A 1 105 ? 12.538 -1.203 0.286 1.00 88.00 105 THR A N 1
ATOM 826 C CA . THR A 1 105 ? 11.801 -1.387 1.544 1.00 88.00 105 THR A CA 1
ATOM 827 C C . THR A 1 105 ? 11.394 -0.042 2.137 1.00 88.00 105 THR A C 1
ATOM 829 O O . THR A 1 105 ? 12.142 0.926 2.026 1.00 88.00 105 THR A O 1
ATOM 832 N N . ILE A 1 106 ? 10.254 0.002 2.828 1.00 89.06 106 ILE A N 1
ATOM 833 C CA . ILE A 1 106 ? 9.753 1.210 3.491 1.00 89.06 106 ILE A CA 1
ATOM 834 C C . ILE A 1 106 ? 9.597 0.960 4.982 1.00 89.06 106 ILE A C 1
ATOM 836 O O . ILE A 1 106 ? 9.062 -0.065 5.399 1.00 89.06 106 ILE A O 1
ATOM 840 N N . ASN A 1 107 ? 10.040 1.932 5.778 1.00 89.69 107 ASN A N 1
ATOM 841 C CA . ASN A 1 107 ? 9.770 1.978 7.205 1.00 89.69 107 ASN A CA 1
ATOM 842 C C . ASN A 1 107 ? 8.516 2.829 7.461 1.00 89.69 107 ASN A C 1
ATOM 844 O O . ASN A 1 107 ? 8.598 4.052 7.587 1.00 89.69 107 ASN A O 1
ATOM 848 N N . PHE A 1 108 ? 7.351 2.181 7.542 1.00 90.06 108 PHE A N 1
ATOM 849 C CA . PHE A 1 108 ? 6.077 2.870 7.773 1.00 90.06 108 PHE A CA 1
ATOM 850 C C . PHE A 1 108 ? 6.006 3.562 9.138 1.00 90.06 108 PHE A C 1
ATOM 852 O O . PHE A 1 108 ? 5.377 4.611 9.250 1.00 90.06 108 PHE A O 1
ATOM 859 N N . GLN A 1 109 ? 6.705 3.044 10.151 1.00 89.25 109 GLN A N 1
ATOM 860 C CA . GLN A 1 109 ? 6.749 3.669 11.472 1.00 89.25 109 GLN A CA 1
ATOM 861 C C . GLN A 1 109 ? 7.456 5.029 11.429 1.00 89.25 109 GLN A C 1
ATOM 863 O O . GLN A 1 109 ? 6.987 5.993 12.027 1.00 89.25 109 GLN A O 1
ATOM 868 N N . ALA A 1 110 ? 8.552 5.136 10.673 1.00 86.38 110 ALA A N 1
ATOM 869 C CA . ALA A 1 110 ? 9.254 6.405 10.487 1.00 86.38 110 ALA A CA 1
ATOM 870 C C . ALA A 1 110 ? 8.396 7.446 9.745 1.00 86.38 110 ALA A C 1
ATOM 872 O O . ALA A 1 110 ? 8.499 8.640 10.023 1.00 86.38 110 ALA A O 1
ATOM 873 N N . ILE A 1 111 ? 7.539 7.011 8.817 1.00 81.88 111 ILE A N 1
ATOM 874 C CA . ILE A 1 111 ? 6.625 7.903 8.091 1.00 81.88 111 ILE A CA 1
ATOM 875 C C . ILE A 1 111 ? 5.480 8.377 8.997 1.00 81.88 111 ILE A C 1
ATOM 877 O O . ILE A 1 111 ? 5.147 9.560 8.993 1.00 81.88 111 ILE A O 1
ATOM 881 N N . ASP A 1 112 ? 4.901 7.481 9.793 1.00 79.50 112 ASP A N 1
ATOM 882 C CA . ASP A 1 112 ? 3.808 7.801 10.719 1.00 79.50 112 ASP A CA 1
ATOM 883 C C . ASP A 1 112 ? 4.232 8.844 11.770 1.00 79.50 112 ASP A C 1
ATOM 885 O O . ASP A 1 112 ? 3.544 9.841 11.980 1.00 79.50 112 ASP A O 1
ATOM 889 N N . VAL A 1 113 ? 5.444 8.709 12.323 1.00 71.00 113 VAL A N 1
ATOM 890 C CA . VAL A 1 113 ? 6.023 9.682 13.270 1.00 71.00 113 VAL A CA 1
ATOM 891 C C . VAL A 1 113 ? 6.172 11.083 12.664 1.00 71.00 113 VAL A C 1
ATOM 893 O O . VAL A 1 113 ? 6.054 12.074 13.384 1.00 71.00 113 VAL A O 1
ATOM 896 N N . GLN A 1 114 ? 6.417 11.199 11.356 1.00 62.62 114 GLN A N 1
ATOM 897 C CA . GLN A 1 114 ? 6.538 12.500 10.691 1.00 62.62 114 GLN A CA 1
ATOM 898 C C . GLN A 1 114 ? 5.189 13.202 10.493 1.00 62.62 114 GLN A C 1
ATOM 900 O O . GLN A 1 114 ? 5.162 14.430 10.467 1.00 62.62 114 GLN A O 1
ATOM 905 N N . LYS A 1 115 ? 4.071 12.463 10.426 1.00 58.09 115 LYS A N 1
ATOM 906 C CA . LYS A 1 115 ? 2.725 13.062 10.379 1.00 58.09 115 LYS A CA 1
ATOM 907 C C . LYS A 1 115 ? 2.328 13.706 11.708 1.00 58.09 115 LYS A C 1
ATOM 909 O O . LYS A 1 115 ? 1.668 14.732 11.694 1.00 58.09 115 LYS A O 1
ATOM 914 N N . ASN A 1 116 ? 2.779 13.152 12.836 1.00 52.66 116 ASN A N 1
ATOM 915 C CA . ASN A 1 116 ? 2.451 13.647 14.182 1.00 52.66 116 ASN A CA 1
ATOM 916 C C . ASN A 1 116 ? 3.327 14.824 14.657 1.00 52.66 116 ASN A C 1
ATOM 918 O O . ASN A 1 116 ? 3.245 15.219 15.819 1.00 52.66 116 ASN A O 1
ATOM 922 N N . LYS A 1 117 ? 4.209 15.357 13.800 1.00 38.09 117 LYS A N 1
ATOM 923 C CA . LYS A 1 117 ? 5.092 16.493 14.122 1.00 38.09 117 LYS A CA 1
ATOM 924 C C . LYS A 1 117 ? 4.582 17.852 13.614 1.00 38.09 117 LYS A C 1
ATOM 926 O O . LYS A 1 117 ? 5.298 18.837 13.789 1.00 38.09 117 LYS A O 1
ATOM 931 N N . PHE A 1 118 ? 3.382 17.907 13.034 1.00 31.98 118 PHE A N 1
ATOM 932 C CA . PHE A 1 118 ? 2.730 19.127 12.549 1.00 31.98 118 PHE A CA 1
ATOM 933 C C . PHE A 1 118 ? 1.304 19.235 13.080 1.00 31.98 118 PHE A C 1
ATOM 935 O O . PHE A 1 118 ? 0.592 18.208 13.041 1.00 31.98 118 PHE A O 1
#

Nearest PDB structures (foldseek):
  3r0q-assembly1_C  TM=5.866E-01  e=6.740E-02  Arabidopsis thaliana
  4l8h-assembly1_B  TM=5.254E-01  e=2.224E-01  Qubevirus durum
  6yfe-assembly1_AB  TM=3.916E-01  e=2.791E-01  Beihai levi-like virus 19
  2imj-assembly2_D  TM=4.435E-01  e=9.467E+00  Pseudomonas protegens Pf-5

pLDDT: mean 82.37, std 20.5, range [26.06, 97.75]

Foldseek 3Di:
DDWDWDFDDDDDFKGKTKTWDKDQDPVDQFKIKIWIWMWIGGRPVRDIDTDIDIDIDGDPDGQDPCNVPDCCRQAVVCLVCVVVVQVCQQVVCVVVVHHGDGDDDDRSVVVVVVVVPD

Radius of gyration: 15.81 Å; Cα contacts (8 Å, |Δi|>4): 173; chains: 1; bounding box: 42×30×41 Å

Solvent-accessible surface area (backbone atoms only — not comparable to full-atom values): 7027 Å² total; per-residue (Å²): 136,83,83,58,87,45,85,57,90,57,90,84,60,47,53,50,40,51,34,66,44,76,45,68,54,89,92,37,58,31,39,37,35,41,35,41,38,36,42,38,39,33,66,84,76,75,48,73,49,76,48,78,47,78,44,83,47,76,50,98,53,70,65,46,72,68,55,73,73,36,61,50,59,67,26,53,48,40,64,66,45,46,61,58,56,40,50,48,51,22,49,52,31,38,75,71,75,45,79,56,51,80,69,79,89,78,66,43,62,67,53,54,58,60,61,75,74,110

Sequence (118 aa):
MNIINLTLEKHANDDFELAFNVSFPQENDRLFIITFKATVMSSSGGYTLSVEFASFFEAEQPLTDEFKNSQFPSVNASAIAYPYFRALISTLTLNAGYEPIIIPTINFQAIDVQKNKF